Protein AF-A0A7X7U317-F1 (afdb_monomer)

Solvent-accessible surface area (backbone atoms only — not comparable to full-atom values): 5761 Å² total; per-residue (Å²): 115,58,62,41,54,57,88,99,51,74,60,78,38,58,28,35,37,44,54,63,49,26,51,45,37,39,49,19,49,53,49,18,74,75,64,72,43,66,68,26,46,55,50,20,53,57,47,46,53,47,37,63,72,53,29,45,34,87,87,84,55,64,46,30,39,29,26,41,72,87,69,51,59,37,69,64,73,60,56,103,90,36,63,76,54,49,58,50,50,26,54,54,52,45,51,54,55,56,52,58,55,76,77,109

Radius of gyration: 14.38 Å; Cα contacts (8 Å, |Δi|>4): 134; chains: 1; bounding box: 37×25×40 Å

pLDDT: mean 96.47, std 5.78, range [55.75, 98.81]

Foldseek 3Di:
DFDADDPPDPGPFRKDFPLNLLVLLLVLLVCCVVPVDCVSVVSNVVSVVLCVPQFADPPPGAGAGIQGNVRHGHDDRDDPVHDCPSNVVSVVSNVVSVVVVVVD

Secondary structure (DSSP, 8-state):
--SB--TTS--SB--EEHHHHHHHHHHHHHHHHHH--HHHHHHHHHHHHHIIIIIB-TTTSSB-SEE-TTS-EES-SSBTTB-THHHHHHHHHHHHHHHHHHT-

Sequence (104 aa):
FYYTGKFRMPADDRSKSWWVQAEVIVSALRMYRQTNDPRYLAIFESTFDFVETNLVDWQVGEWHSTVTAQGVAQGDKANAWKAGYHNGRSMIECIEILKAWKSQ

Structure (mmCIF, N/CA/C/O backbone):
data_AF-A0A7X7U317-F1
#
_entry.id   AF-A0A7X7U317-F1
#
loop_
_atom_site.group_PDB
_atom_site.id
_atom_site.type_symbol
_atom_site.label_atom_id
_atom_site.label_alt_id
_atom_site.label_comp_id
_atom_site.label_asym_id
_atom_site.label_entity_id
_atom_site.label_seq_id
_atom_site.pdbx_PDB_ins_code
_atom_site.Cartn_x
_atom_site.Cartn_y
_atom_site.Cartn_z
_atom_site.occupancy
_atom_site.B_iso_or_equiv
_atom_site.auth_seq_id
_atom_site.auth_comp_id
_atom_site.auth_asym_id
_atom_site.auth_atom_id
_atom_site.pdbx_PDB_model_num
ATOM 1 N N . PHE A 1 1 ? -3.063 -6.146 -2.636 1.00 94.56 1 PHE A N 1
ATOM 2 C CA . PHE A 1 1 ? -4.005 -5.994 -3.764 1.00 94.56 1 PHE A CA 1
ATOM 3 C C . PHE A 1 1 ? -3.222 -5.878 -5.061 1.00 94.56 1 PHE A C 1
ATOM 5 O O . PHE A 1 1 ? -2.150 -5.282 -5.041 1.00 94.56 1 PHE A O 1
ATOM 12 N N . TYR A 1 2 ? -3.699 -6.501 -6.139 1.00 96.88 2 TYR A N 1
ATOM 13 C CA . TYR A 1 2 ? -3.032 -6.479 -7.448 1.00 96.88 2 TYR A CA 1
ATOM 14 C C . TYR A 1 2 ? -3.261 -5.156 -8.183 1.00 96.88 2 TYR A C 1
ATOM 16 O O . TYR A 1 2 ? -4.198 -4.433 -7.847 1.00 96.88 2 TYR A O 1
ATOM 24 N N . TYR A 1 3 ? -2.386 -4.831 -9.135 1.00 96.81 3 TYR A N 1
ATOM 25 C CA . TYR A 1 3 ? -2.344 -3.516 -9.766 1.00 96.81 3 TYR A CA 1
ATOM 26 C C . TYR A 1 3 ? -3.532 -3.258 -10.695 1.00 96.81 3 TYR A C 1
ATOM 28 O O . TYR A 1 3 ? -4.203 -2.238 -10.553 1.00 96.81 3 TYR A O 1
ATOM 36 N N . THR A 1 4 ? -3.824 -4.178 -11.616 1.00 96.06 4 THR A N 1
ATOM 37 C CA . THR A 1 4 ? -4.928 -4.008 -12.569 1.00 96.06 4 THR A CA 1
ATOM 38 C C . THR A 1 4 ? -5.573 -5.342 -12.952 1.00 96.06 4 THR A C 1
ATOM 40 O O . THR A 1 4 ? -5.062 -6.427 -12.664 1.00 96.06 4 THR A O 1
ATOM 43 N N . GLY A 1 5 ? -6.773 -5.244 -13.518 1.00 95.62 5 GLY A N 1
ATOM 44 C CA . GLY A 1 5 ? -7.583 -6.354 -13.988 1.00 95.62 5 GLY A CA 1
ATOM 45 C C . GLY A 1 5 ? -8.906 -5.861 -14.554 1.00 95.62 5 GLY A C 1
ATOM 46 O O . GLY A 1 5 ? -9.441 -4.831 -14.137 1.00 95.62 5 GLY A O 1
ATOM 47 N N . LYS A 1 6 ? -9.473 -6.616 -15.495 1.00 95.75 6 LYS A N 1
ATOM 48 C CA . LYS A 1 6 ? -10.835 -6.353 -15.972 1.00 95.75 6 LYS A CA 1
ATOM 49 C C . LYS A 1 6 ? -11.846 -6.680 -14.875 1.00 95.75 6 LYS A C 1
ATOM 51 O O . LYS A 1 6 ? -11.676 -7.628 -14.109 1.00 95.75 6 LYS A O 1
ATOM 56 N N . PHE A 1 7 ? -12.939 -5.923 -14.835 1.00 94.38 7 PHE A N 1
ATOM 57 C CA . PHE A 1 7 ? -14.021 -6.168 -13.887 1.00 94.38 7 PHE A CA 1
ATOM 58 C C . PHE A 1 7 ? -14.539 -7.612 -13.998 1.00 94.38 7 PHE A C 1
ATOM 60 O O . PHE A 1 7 ? -14.818 -8.089 -15.097 1.00 94.38 7 PHE A O 1
ATOM 67 N N . ARG A 1 8 ? -14.669 -8.294 -12.850 1.00 94.25 8 ARG A N 1
ATOM 68 C CA . ARG A 1 8 ? -15.089 -9.707 -12.728 1.00 94.25 8 ARG A CA 1
ATOM 69 C C . ARG A 1 8 ? -14.186 -10.734 -13.432 1.00 94.25 8 ARG A C 1
ATOM 71 O O . ARG A 1 8 ? -14.614 -11.866 -13.633 1.00 94.25 8 ARG A O 1
ATOM 78 N N . MET A 1 9 ? -12.942 -10.378 -13.747 1.00 96.62 9 MET A N 1
ATOM 79 C CA . MET A 1 9 ? -11.925 -11.298 -14.266 1.00 96.62 9 MET A CA 1
ATOM 80 C C . MET A 1 9 ? -10.735 -11.384 -13.301 1.00 96.62 9 MET A C 1
ATOM 82 O O . MET A 1 9 ? -10.553 -10.487 -12.472 1.00 96.62 9 MET A O 1
ATOM 86 N N . PRO A 1 10 ? -9.900 -12.436 -13.390 1.00 96.19 10 PRO A N 1
ATOM 87 C CA . PRO A 1 10 ? -8.611 -12.439 -12.712 1.00 96.19 10 PRO A CA 1
ATOM 88 C C . PRO A 1 10 ? -7.777 -11.208 -13.092 1.00 96.19 10 PRO A C 1
ATOM 90 O O . PRO A 1 10 ? -7.863 -10.724 -14.221 1.00 96.19 10 PRO A O 1
ATOM 93 N N . ALA A 1 11 ? -6.951 -10.737 -12.155 1.00 96.25 11 ALA A N 1
ATOM 94 C CA . ALA A 1 11 ? -5.985 -9.672 -12.417 1.00 96.25 11 ALA A CA 1
ATOM 95 C C . ALA A 1 11 ? -5.058 -10.058 -13.578 1.00 96.25 11 ALA A C 1
ATOM 97 O O . ALA A 1 11 ? -4.515 -11.171 -13.587 1.00 96.25 11 ALA A O 1
ATOM 98 N N . ASP A 1 12 ? -4.895 -9.140 -14.529 1.00 96.62 12 ASP A N 1
ATOM 99 C CA . ASP A 1 12 ? -3.975 -9.265 -15.660 1.00 96.62 12 ASP A CA 1
ATOM 100 C C . ASP A 1 12 ? -2.562 -8.807 -15.280 1.00 96.62 12 ASP A C 1
ATOM 102 O O . ASP A 1 12 ? -1.593 -9.412 -15.734 1.00 96.62 12 ASP A O 1
ATOM 106 N N . ASP A 1 13 ? -2.442 -7.845 -14.361 1.00 97.31 13 ASP A N 1
ATOM 107 C CA . ASP A 1 13 ? -1.190 -7.526 -13.678 1.00 97.31 13 ASP A CA 1
ATOM 108 C C . ASP A 1 13 ? -1.291 -7.773 -12.168 1.00 97.31 13 ASP A C 1
ATOM 110 O O . ASP A 1 13 ? -1.989 -7.076 -11.425 1.00 97.31 13 ASP A O 1
ATOM 114 N N . ARG A 1 14 ? -0.537 -8.777 -11.709 1.00 97.81 14 ARG A N 1
ATOM 115 C CA . ARG A 1 14 ? -0.436 -9.182 -10.299 1.00 97.81 14 ARG A CA 1
ATOM 116 C C . ARG A 1 14 ? 0.696 -8.499 -9.538 1.00 97.81 14 ARG A C 1
ATOM 118 O O . ARG A 1 14 ? 0.939 -8.844 -8.380 1.00 97.81 14 ARG A O 1
ATOM 125 N N . SER A 1 15 ? 1.384 -7.549 -10.158 1.00 98.38 15 SER A N 1
ATOM 126 C CA . SER A 1 15 ? 2.282 -6.656 -9.448 1.00 98.38 15 SER A CA 1
ATOM 127 C C . SER A 1 15 ? 1.516 -5.870 -8.378 1.00 98.38 15 SER A C 1
ATOM 129 O O . SER A 1 15 ? 0.290 -5.718 -8.415 1.00 98.38 15 SER A O 1
ATOM 131 N N . LYS A 1 16 ? 2.237 -5.415 -7.359 1.00 98.44 16 LYS A N 1
ATOM 132 C CA . LYS A 1 16 ? 1.687 -4.663 -6.235 1.00 98.44 16 LYS A CA 1
ATOM 133 C C . LYS A 1 16 ? 2.315 -3.279 -6.226 1.00 98.44 16 LYS A C 1
ATOM 135 O O . LYS A 1 16 ? 3.442 -3.107 -5.767 1.00 98.44 16 LYS A O 1
ATOM 140 N N . SER A 1 17 ? 1.579 -2.306 -6.757 1.00 98.25 17 SER A N 1
ATOM 141 C CA . SER A 1 17 ? 2.004 -0.904 -6.800 1.00 98.25 17 SER A CA 1
ATOM 142 C C . SER A 1 17 ? 1.860 -0.228 -5.433 1.00 98.25 17 SER A C 1
ATOM 144 O O . SER A 1 17 ? 0.894 -0.497 -4.707 1.00 98.25 17 SER A O 1
ATOM 146 N N . TRP A 1 18 ? 2.808 0.656 -5.104 1.00 98.50 18 TRP A N 1
ATOM 147 C CA . TRP A 1 18 ? 2.909 1.357 -3.820 1.00 98.50 18 TRP A CA 1
ATOM 148 C C . TRP A 1 18 ? 1.618 2.096 -3.451 1.00 98.50 18 TRP A C 1
ATOM 150 O O . TRP A 1 18 ? 1.119 1.943 -2.336 1.00 98.50 18 TRP A O 1
ATOM 160 N N . TRP A 1 19 ? 1.043 2.853 -4.393 1.00 98.56 19 TRP A N 1
ATOM 161 C CA . TRP A 1 19 ? -0.118 3.697 -4.122 1.00 98.56 19 TRP A CA 1
ATOM 162 C C . TRP A 1 19 ? -1.364 2.847 -3.882 1.00 98.56 19 TRP A C 1
ATOM 1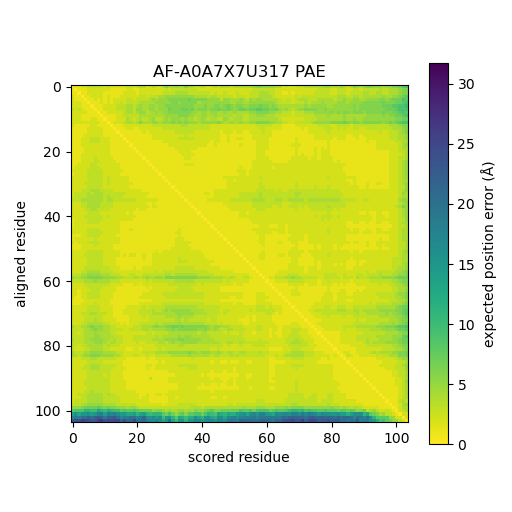64 O O . TRP A 1 19 ? -2.118 3.130 -2.960 1.00 98.56 19 TRP A O 1
ATOM 174 N N . VAL A 1 20 ? -1.534 1.742 -4.618 1.00 98.50 20 VAL A N 1
ATOM 175 C CA . VAL A 1 20 ? -2.642 0.802 -4.393 1.00 98.50 20 VAL A CA 1
ATOM 176 C C . VAL A 1 20 ? -2.585 0.241 -2.973 1.00 98.50 20 VAL A C 1
ATOM 178 O O . VAL A 1 20 ? -3.611 0.182 -2.303 1.00 98.50 20 VAL A O 1
ATOM 181 N N . GLN A 1 21 ? -1.400 -0.144 -2.481 1.00 98.75 21 GLN A N 1
ATOM 182 C CA . GLN A 1 21 ? -1.295 -0.671 -1.116 1.00 98.75 21 GLN A CA 1
ATOM 183 C C . GLN A 1 21 ? -1.530 0.428 -0.067 1.00 98.75 21 GLN A C 1
ATOM 185 O O . GLN A 1 21 ? -2.188 0.165 0.938 1.00 98.75 21 GLN A O 1
ATOM 190 N N . ALA A 1 22 ? -1.060 1.655 -0.323 1.00 98.81 22 ALA A N 1
ATOM 191 C CA . ALA A 1 22 ? -1.301 2.816 0.536 1.00 98.81 22 ALA A CA 1
ATOM 192 C C . ALA A 1 22 ? -2.803 3.143 0.675 1.00 98.81 22 ALA A C 1
ATOM 194 O O . ALA A 1 22 ? -3.288 3.389 1.778 1.00 98.81 22 ALA A O 1
ATOM 195 N N . GLU A 1 23 ? -3.571 3.084 -0.416 1.00 98.75 23 GLU A N 1
ATOM 196 C CA . GLU A 1 23 ? -5.024 3.298 -0.364 1.00 98.75 23 GLU A CA 1
ATOM 197 C C . GLU A 1 23 ? -5.764 2.161 0.349 1.00 98.75 23 GLU A C 1
ATOM 199 O O . GLU A 1 23 ? -6.764 2.394 1.036 1.00 98.75 23 GLU A O 1
ATOM 204 N N . VAL A 1 24 ? -5.276 0.925 0.216 1.00 98.69 24 VAL A N 1
ATOM 205 C CA . VAL A 1 24 ? -5.874 -0.242 0.871 1.00 98.69 24 VAL A CA 1
ATOM 206 C C . VAL A 1 24 ? -5.790 -0.128 2.384 1.00 98.69 24 VAL A C 1
ATOM 208 O O . VAL A 1 24 ? -6.809 -0.319 3.041 1.00 98.69 24 VAL A O 1
ATOM 211 N N . ILE A 1 25 ? -4.618 0.178 2.949 1.00 98.69 25 ILE A N 1
ATOM 212 C CA . ILE A 1 25 ? -4.458 0.236 4.411 1.00 98.69 25 ILE A CA 1
ATOM 213 C C . ILE A 1 25 ? -5.356 1.315 5.035 1.00 98.69 25 ILE A C 1
ATOM 215 O O . ILE A 1 25 ? -5.995 1.072 6.059 1.00 98.69 25 ILE A O 1
ATOM 219 N N . VAL A 1 26 ? -5.506 2.466 4.371 1.00 98.69 26 VAL A N 1
ATOM 220 C CA . VAL A 1 26 ? -6.426 3.532 4.797 1.00 98.69 26 VAL A CA 1
ATOM 221 C C . VAL A 1 26 ? -7.875 3.064 4.704 1.00 98.69 26 VAL A C 1
ATOM 223 O O . VAL A 1 26 ? -8.640 3.191 5.662 1.00 98.69 26 VAL A O 1
ATOM 226 N N . SER A 1 27 ? -8.264 2.509 3.554 1.00 98.62 27 SER A N 1
ATOM 227 C CA . SER A 1 27 ? -9.638 2.063 3.308 1.00 98.62 27 SER A CA 1
ATOM 228 C C . SER A 1 27 ? -10.046 0.956 4.275 1.00 98.62 27 SER A C 1
ATOM 230 O O . SER A 1 27 ? -11.141 0.998 4.826 1.00 98.62 27 SER A O 1
ATOM 232 N N . ALA A 1 28 ? -9.156 0.002 4.538 1.00 98.69 28 ALA A N 1
ATOM 233 C CA . ALA A 1 28 ? -9.377 -1.099 5.460 1.00 98.69 28 ALA A CA 1
ATOM 234 C C . ALA A 1 28 ? -9.612 -0.601 6.897 1.00 98.69 28 ALA A C 1
ATOM 236 O O . ALA A 1 28 ? -10.625 -0.951 7.502 1.00 98.69 28 ALA A O 1
ATOM 237 N N . LEU A 1 29 ? -8.771 0.302 7.420 1.00 98.06 29 LEU A N 1
ATOM 238 C CA . LEU A 1 29 ? -9.003 0.889 8.748 1.00 98.06 29 LEU A CA 1
ATOM 239 C C . LEU A 1 29 ? -10.304 1.692 8.824 1.00 98.06 29 LEU A C 1
ATOM 241 O O . LEU A 1 29 ? -11.044 1.581 9.803 1.00 98.06 29 LEU A O 1
ATOM 245 N N . ARG A 1 30 ? -10.612 2.492 7.794 1.00 98.00 30 ARG A N 1
ATOM 246 C CA . ARG A 1 30 ? -11.871 3.251 7.728 1.00 98.00 30 ARG A CA 1
ATOM 247 C C . ARG A 1 30 ? -13.084 2.320 7.714 1.00 98.00 30 ARG A C 1
ATOM 249 O O . ARG A 1 30 ? -14.047 2.573 8.434 1.00 98.00 30 ARG A O 1
ATOM 256 N N . MET A 1 31 ? -13.029 1.239 6.937 1.00 98.38 31 MET A N 1
ATOM 257 C CA . MET A 1 31 ? -14.099 0.245 6.866 1.00 98.38 31 MET A CA 1
ATOM 258 C C . MET A 1 31 ? -14.276 -0.487 8.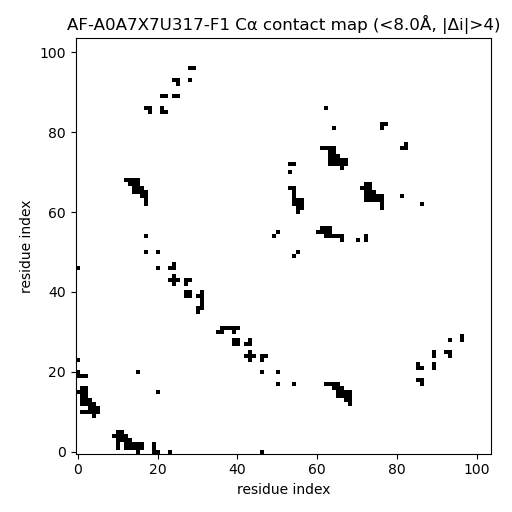191 1.00 98.38 31 MET A C 1
ATOM 260 O O . MET A 1 31 ? -15.410 -0.617 8.648 1.00 98.38 31 MET A O 1
ATOM 264 N N . TYR A 1 32 ? -13.188 -0.894 8.852 1.00 97.88 32 TYR A N 1
ATOM 265 C CA . TYR A 1 32 ? -13.273 -1.475 10.190 1.00 97.88 32 TYR A CA 1
ATOM 266 C C . TYR A 1 32 ? -13.938 -0.503 11.169 1.00 97.88 32 TYR A C 1
ATOM 268 O O . TYR A 1 32 ? -14.917 -0.864 11.810 1.00 97.88 32 TYR A O 1
ATOM 276 N N . ARG A 1 33 ? -13.501 0.763 11.206 1.00 95.31 33 ARG A N 1
ATOM 277 C CA . ARG A 1 33 ? -14.097 1.791 12.075 1.00 95.31 33 ARG A CA 1
ATOM 278 C C . ARG A 1 33 ? -15.601 1.979 11.839 1.00 95.31 33 ARG A C 1
ATOM 280 O O . ARG A 1 33 ? -16.323 2.237 12.794 1.00 95.31 33 ARG A O 1
ATOM 287 N N . GLN A 1 34 ? -16.064 1.900 10.591 1.00 96.81 34 GLN A N 1
ATOM 288 C CA . GLN A 1 34 ? -17.475 2.128 10.259 1.00 96.81 34 GLN A CA 1
ATOM 289 C C . GLN A 1 34 ? -18.368 0.904 10.446 1.00 96.81 34 GLN A C 1
ATOM 291 O O . GLN A 1 34 ? -19.565 1.046 10.674 1.00 96.81 34 GLN A O 1
ATOM 296 N N . THR A 1 35 ? -17.813 -0.296 10.302 1.00 97.50 35 THR A N 1
ATOM 297 C CA . THR A 1 35 ? -18.606 -1.535 10.260 1.00 97.50 35 THR A CA 1
ATOM 298 C C . THR A 1 35 ? -18.395 -2.433 11.471 1.00 97.50 35 THR A C 1
ATOM 300 O O . THR A 1 35 ? -19.211 -3.315 11.715 1.00 97.50 35 THR A O 1
ATOM 303 N N . ASN A 1 36 ? -17.300 -2.232 12.207 1.00 96.25 36 ASN A N 1
ATOM 304 C CA . ASN A 1 36 ? -16.788 -3.130 13.238 1.00 96.25 36 ASN A CA 1
ATOM 305 C C . ASN A 1 36 ? -16.583 -4.582 12.752 1.00 96.25 36 ASN A C 1
ATOM 307 O O . ASN A 1 36 ? -16.573 -5.518 13.548 1.00 96.25 36 ASN A O 1
ATOM 311 N N . ASP A 1 37 ? -16.447 -4.786 11.437 1.00 98.31 37 ASP A N 1
ATOM 312 C CA . ASP A 1 37 ? -16.249 -6.105 10.845 1.00 98.31 37 ASP A CA 1
ATOM 313 C C . ASP A 1 37 ? -14.752 -6.463 10.845 1.00 98.31 37 ASP A C 1
ATOM 315 O O . ASP A 1 37 ? -13.972 -5.835 10.113 1.00 98.31 37 ASP A O 1
ATOM 319 N N . PRO A 1 38 ? -14.328 -7.485 11.615 1.00 97.88 38 PRO A N 1
ATOM 320 C CA . PRO A 1 38 ? -12.917 -7.813 11.822 1.00 97.88 38 PRO A CA 1
ATOM 321 C C . PRO A 1 38 ? -12.175 -8.192 10.536 1.00 97.88 38 PRO A C 1
ATOM 323 O O . PRO A 1 38 ? -10.947 -8.112 10.493 1.00 97.88 38 PRO A O 1
ATOM 326 N N . ARG A 1 39 ? -12.886 -8.542 9.454 1.00 98.50 39 ARG A N 1
ATOM 327 C CA . ARG A 1 39 ? -12.263 -8.819 8.151 1.00 98.50 39 ARG A CA 1
ATOM 328 C C . ARG A 1 39 ? -11.460 -7.627 7.639 1.00 98.50 39 ARG A C 1
ATOM 330 O O . ARG A 1 39 ? -10.407 -7.819 7.038 1.00 98.50 39 ARG A O 1
ATOM 337 N N . TYR A 1 40 ? -11.927 -6.403 7.878 1.00 98.62 40 TYR A N 1
ATOM 338 C CA . TYR A 1 40 ? -11.215 -5.209 7.427 1.00 98.62 40 TYR A CA 1
ATOM 339 C C . TYR A 1 40 ? -9.952 -4.938 8.243 1.00 98.62 40 TYR A C 1
ATOM 341 O O . TYR A 1 40 ? -8.958 -4.498 7.672 1.00 98.62 40 TYR A O 1
ATOM 349 N N . LEU A 1 41 ? -9.947 -5.259 9.539 1.00 98.06 41 LEU A N 1
ATOM 350 C CA . LEU A 1 41 ? -8.730 -5.164 10.343 1.00 98.06 41 LEU A CA 1
ATOM 351 C C . LEU A 1 41 ? -7.682 -6.179 9.868 1.00 98.06 41 LEU A C 1
ATOM 353 O O . LEU A 1 41 ? -6.544 -5.798 9.623 1.00 98.06 41 LEU A O 1
ATOM 357 N N . ALA A 1 42 ? -8.087 -7.421 9.592 1.00 98.62 42 ALA A N 1
ATOM 358 C CA . ALA A 1 42 ? -7.187 -8.432 9.031 1.00 98.62 42 ALA A CA 1
ATOM 359 C C . ALA A 1 42 ? -6.614 -8.027 7.652 1.00 98.62 42 ALA A C 1
ATOM 361 O O . ALA A 1 42 ? -5.451 -8.296 7.339 1.00 98.62 42 ALA A O 1
ATOM 362 N N . ILE A 1 43 ? -7.408 -7.345 6.812 1.00 98.75 43 ILE A N 1
ATOM 363 C CA . ILE A 1 43 ? -6.930 -6.777 5.539 1.00 98.75 43 ILE A CA 1
ATOM 364 C C . ILE A 1 43 ? -5.897 -5.672 5.786 1.00 98.75 43 ILE A C 1
ATOM 366 O O . ILE A 1 43 ? -4.884 -5.630 5.083 1.00 98.75 43 ILE A O 1
ATOM 370 N N . PHE A 1 44 ? -6.141 -4.785 6.757 1.00 98.62 44 PHE A N 1
ATOM 371 C CA . PHE A 1 44 ? -5.179 -3.753 7.142 1.00 98.62 44 PHE A CA 1
ATOM 372 C C . PHE A 1 44 ? -3.860 -4.380 7.596 1.00 98.62 44 PHE A C 1
ATOM 374 O O . PHE A 1 44 ? -2.829 -4.060 7.015 1.00 98.62 44 PHE A O 1
ATOM 381 N N . GLU A 1 45 ? -3.900 -5.300 8.561 1.00 98.56 45 GLU A N 1
ATOM 382 C CA . GLU A 1 45 ? -2.713 -5.932 9.148 1.00 98.56 45 GLU A CA 1
ATOM 383 C C . GLU A 1 45 ? -1.877 -6.650 8.086 1.00 98.56 45 GLU A C 1
ATOM 385 O O . GLU A 1 45 ? -0.693 -6.369 7.931 1.00 98.56 45 GLU A O 1
ATOM 390 N N . SER A 1 46 ? -2.507 -7.506 7.277 1.00 98.62 46 SER A N 1
ATOM 391 C CA . SER A 1 46 ? -1.808 -8.247 6.216 1.00 98.62 46 SER A CA 1
ATOM 392 C C . SER A 1 46 ? -1.261 -7.350 5.099 1.00 98.62 46 SER A C 1
ATOM 394 O O . SER A 1 46 ? -0.227 -7.655 4.502 1.00 98.62 46 SER A O 1
ATOM 396 N N . THR A 1 47 ? -1.932 -6.237 4.785 1.00 98.75 47 THR A N 1
ATOM 397 C CA . THR A 1 47 ? -1.431 -5.298 3.771 1.00 98.75 47 THR A CA 1
ATOM 398 C C . THR A 1 47 ? -0.316 -4.422 4.331 1.00 98.75 47 THR A C 1
ATOM 400 O O . THR A 1 47 ? 0.649 -4.160 3.616 1.00 98.75 47 THR A O 1
ATOM 403 N N . PHE A 1 48 ? -0.424 -3.986 5.587 1.00 98.62 48 PHE A N 1
ATOM 404 C CA . PHE A 1 48 ? 0.612 -3.213 6.261 1.00 98.62 48 PHE A CA 1
ATOM 405 C C . PHE A 1 48 ? 1.894 -4.036 6.428 1.00 98.62 48 PHE A C 1
ATOM 407 O O . PHE A 1 48 ? 2.953 -3.553 6.047 1.00 98.62 48 PHE A O 1
ATOM 414 N N . ASP A 1 49 ? 1.791 -5.296 6.855 1.00 98.75 49 ASP A N 1
ATOM 415 C CA . ASP A 1 49 ? 2.925 -6.230 6.924 1.00 98.75 49 ASP A CA 1
ATOM 416 C C . ASP A 1 49 ? 3.611 -6.400 5.557 1.00 98.75 49 ASP A C 1
ATOM 418 O O . ASP A 1 49 ? 4.833 -6.296 5.426 1.00 98.75 49 ASP A O 1
ATOM 422 N N . PHE A 1 50 ? 2.816 -6.556 4.490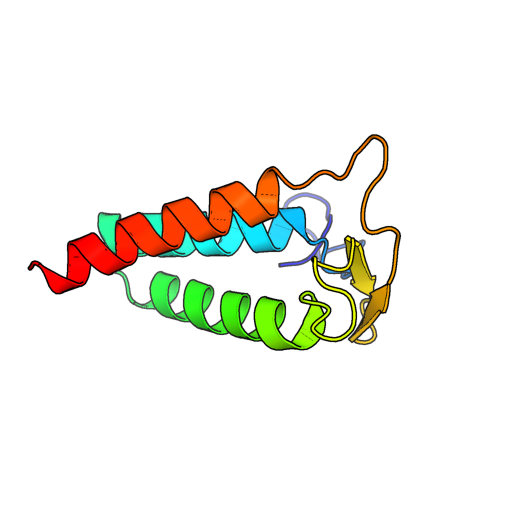 1.00 98.69 50 PHE A N 1
ATOM 423 C CA . PHE A 1 50 ? 3.351 -6.605 3.132 1.00 98.69 50 PHE A CA 1
ATOM 424 C C . PHE A 1 50 ? 4.094 -5.316 2.755 1.00 98.69 50 PHE A C 1
ATOM 426 O O . PHE A 1 50 ? 5.174 -5.387 2.162 1.00 98.69 50 PHE A O 1
ATOM 433 N N . VAL A 1 51 ? 3.510 -4.153 3.060 1.00 98.69 51 VAL A N 1
ATOM 434 C CA . VAL A 1 51 ? 4.114 -2.842 2.804 1.00 98.69 51 VAL A CA 1
ATOM 435 C C . VAL A 1 51 ? 5.444 -2.723 3.542 1.00 98.69 51 VAL A C 1
ATOM 437 O O . VAL A 1 51 ? 6.457 -2.453 2.902 1.00 98.69 51 VAL A O 1
ATOM 440 N N . GLU A 1 52 ? 5.443 -2.955 4.852 1.00 98.44 52 GLU A N 1
ATOM 441 C CA . GLU A 1 52 ? 6.603 -2.813 5.733 1.00 98.44 52 GLU A CA 1
ATOM 442 C C . GLU A 1 52 ? 7.757 -3.728 5.315 1.00 98.44 52 GLU A C 1
ATOM 444 O O . GLU A 1 52 ? 8.911 -3.299 5.296 1.00 98.44 52 GLU A O 1
ATOM 449 N N . THR A 1 53 ? 7.429 -4.956 4.912 1.00 98.31 53 THR A N 1
ATOM 450 C CA . THR A 1 53 ? 8.416 -5.980 4.559 1.00 98.31 53 THR A CA 1
ATOM 451 C C . THR A 1 53 ? 8.937 -5.854 3.125 1.00 98.31 53 THR 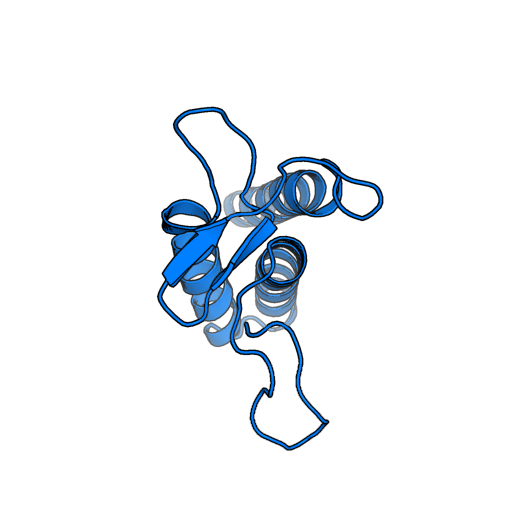A C 1
ATOM 453 O O . THR A 1 53 ? 10.093 -6.182 2.871 1.00 98.31 53 THR A O 1
ATOM 456 N N . ASN A 1 54 ? 8.107 -5.425 2.165 1.00 98.25 54 ASN A N 1
ATOM 457 C CA . ASN A 1 54 ? 8.439 -5.544 0.733 1.00 98.25 54 ASN A CA 1
ATOM 458 C C . ASN A 1 54 ? 8.464 -4.215 -0.026 1.00 98.25 54 ASN A C 1
ATOM 460 O O . ASN A 1 54 ? 9.117 -4.125 -1.063 1.00 98.25 54 ASN A O 1
ATOM 464 N N . LEU A 1 55 ? 7.705 -3.207 0.412 1.00 98.12 55 LEU A N 1
ATOM 465 C CA . LEU A 1 55 ? 7.654 -1.913 -0.273 1.00 98.12 55 LEU A CA 1
ATOM 466 C C . LEU A 1 55 ? 8.572 -0.891 0.377 1.00 98.12 55 LEU A C 1
ATOM 468 O O . LEU A 1 55 ? 9.192 -0.122 -0.356 1.00 98.12 55 LEU A O 1
ATOM 472 N N . VAL A 1 56 ? 8.654 -0.859 1.708 1.00 98.38 56 VAL A N 1
ATOM 473 C CA . VAL A 1 56 ? 9.547 0.071 2.399 1.00 98.38 56 VAL A CA 1
ATOM 474 C C . VAL A 1 56 ? 10.992 -0.323 2.136 1.00 98.38 56 VAL A C 1
ATOM 476 O O . VAL A 1 56 ? 11.407 -1.454 2.371 1.00 98.38 56 VAL A O 1
ATOM 479 N N . ASP A 1 57 ? 11.769 0.643 1.672 1.00 98.06 57 ASP A N 1
ATOM 480 C CA . ASP A 1 57 ? 13.204 0.494 1.529 1.00 98.06 57 ASP A CA 1
ATOM 481 C C . ASP A 1 57 ? 13.884 1.083 2.751 1.00 98.06 57 ASP A C 1
ATOM 483 O O . ASP A 1 57 ? 14.098 2.289 2.870 1.00 98.06 57 ASP A O 1
ATOM 487 N N . TRP A 1 58 ? 14.198 0.206 3.691 1.00 97.00 58 TRP A N 1
ATOM 488 C CA . TRP A 1 58 ? 14.838 0.591 4.939 1.00 97.00 58 TRP A CA 1
ATOM 489 C C . TRP A 1 58 ? 16.318 0.952 4.775 1.00 97.00 58 TRP A C 1
ATOM 491 O O . TRP A 1 58 ? 16.909 1.487 5.710 1.00 97.00 58 TRP A O 1
ATOM 501 N N . GLN A 1 59 ? 16.924 0.692 3.611 1.00 96.94 59 GLN A N 1
ATOM 502 C CA . GLN A 1 59 ? 18.330 1.008 3.373 1.00 96.94 59 GLN A CA 1
ATOM 503 C C . GLN A 1 59 ? 18.523 2.476 2.992 1.00 96.94 59 GLN A C 1
ATOM 505 O O . GLN A 1 59 ? 19.447 3.119 3.488 1.00 96.94 59 GLN A O 1
ATOM 510 N N . VAL A 1 60 ? 17.673 3.005 2.108 1.00 95.69 60 VAL A N 1
ATOM 511 C CA . VAL A 1 60 ? 17.805 4.388 1.604 1.00 95.69 60 VAL A CA 1
ATOM 512 C C . VAL A 1 60 ? 16.587 5.270 1.878 1.00 95.69 60 VAL A C 1
ATOM 514 O O . VAL A 1 60 ? 16.631 6.474 1.631 1.00 95.69 60 VAL A O 1
ATOM 517 N N . GLY A 1 61 ? 15.519 4.697 2.427 1.00 95.94 61 GLY A N 1
ATOM 518 C CA . GLY A 1 61 ? 14.263 5.376 2.698 1.00 95.94 61 GLY A CA 1
ATOM 519 C C . GLY A 1 61 ? 13.279 5.325 1.530 1.00 95.94 61 GLY A C 1
ATOM 520 O O . GLY A 1 61 ? 13.602 4.969 0.392 1.00 95.94 61 GLY A O 1
ATOM 521 N N . GLU A 1 62 ? 12.050 5.753 1.831 1.00 97.88 62 GLU A N 1
ATOM 522 C CA . GLU A 1 62 ? 10.926 5.793 0.889 1.00 97.88 62 GLU A CA 1
ATOM 523 C C . GLU A 1 62 ? 10.450 4.376 0.467 1.00 97.88 62 GLU A C 1
ATOM 525 O O . GLU A 1 62 ? 10.937 3.362 0.967 1.00 97.88 62 GLU A O 1
ATOM 530 N N . TRP A 1 63 ? 9.410 4.269 -0.363 1.00 98.31 63 TRP A N 1
ATOM 531 C CA . TRP A 1 63 ? 8.839 3.002 -0.819 1.00 98.31 63 TRP A CA 1
ATOM 532 C C . TRP A 1 63 ? 9.227 2.727 -2.275 1.00 98.31 63 TRP A C 1
ATOM 534 O O . TRP A 1 63 ? 9.121 3.594 -3.140 1.00 98.31 63 TRP A O 1
ATOM 544 N N . HIS A 1 64 ? 9.607 1.494 -2.601 1.00 98.25 64 HIS A N 1
ATOM 545 C CA . HIS A 1 64 ? 9.691 1.066 -3.999 1.00 98.25 64 HIS A CA 1
ATOM 546 C C . HIS A 1 64 ? 8.374 1.342 -4.738 1.00 98.25 64 HIS A C 1
ATOM 548 O O . HIS A 1 64 ? 7.296 1.258 -4.152 1.00 98.25 64 HIS A O 1
ATOM 554 N N . SER A 1 65 ? 8.450 1.665 -6.032 1.00 97.88 65 SER A N 1
ATOM 555 C CA . SER A 1 65 ? 7.248 1.883 -6.847 1.00 97.88 65 SER A CA 1
ATOM 556 C C . SER A 1 65 ? 6.385 0.622 -6.904 1.00 97.88 65 SER A C 1
ATOM 558 O O . SER A 1 65 ? 5.169 0.679 -6.745 1.00 97.88 65 SER A O 1
ATOM 560 N N . THR A 1 66 ? 6.993 -0.541 -7.104 1.00 98.38 66 THR A N 1
ATOM 561 C CA . THR A 1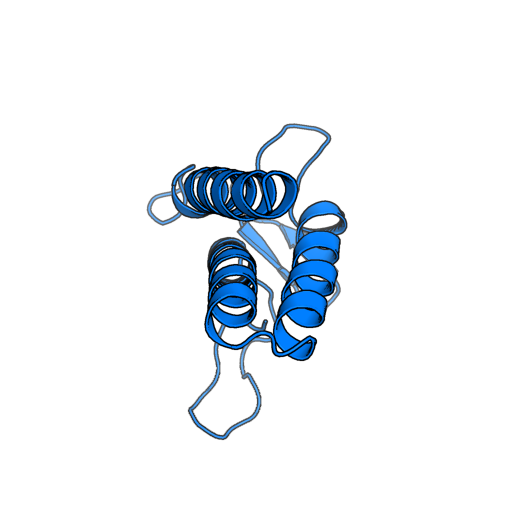 66 ? 6.231 -1.772 -7.304 1.00 98.38 66 THR A CA 1
ATOM 562 C C . THR A 1 66 ? 6.991 -2.967 -6.763 1.00 98.38 66 THR A C 1
ATOM 564 O O . THR A 1 66 ? 8.212 -3.038 -6.874 1.00 98.38 66 THR A O 1
ATOM 567 N N . VAL A 1 67 ? 6.250 -3.946 -6.250 1.00 98.62 67 VAL A N 1
ATOM 568 C CA . VAL A 1 67 ? 6.731 -5.318 -6.068 1.00 98.62 67 VAL A CA 1
ATOM 569 C C . VAL A 1 67 ? 6.159 -6.178 -7.190 1.00 98.62 67 VAL A C 1
ATOM 571 O O . VAL A 1 67 ? 4.946 -6.181 -7.416 1.00 98.62 67 VAL A O 1
ATOM 574 N N . THR A 1 68 ? 7.013 -6.878 -7.934 1.00 98.38 68 THR A N 1
ATOM 575 C CA . THR A 1 68 ? 6.584 -7.744 -9.043 1.00 98.38 68 THR A CA 1
ATOM 576 C C . THR A 1 68 ? 5.744 -8.920 -8.543 1.00 98.38 68 THR A C 1
ATOM 578 O O . THR A 1 68 ? 5.715 -9.233 -7.353 1.00 98.38 68 THR A O 1
ATOM 581 N N . ALA A 1 69 ? 5.086 -9.633 -9.459 1.00 97.12 69 ALA A N 1
ATOM 582 C CA . ALA A 1 69 ? 4.364 -10.860 -9.115 1.00 97.12 69 ALA A CA 1
ATOM 583 C C . ALA A 1 69 ? 5.279 -11.948 -8.505 1.00 97.12 69 ALA A C 1
ATOM 585 O O . ALA A 1 69 ? 4.792 -12.838 -7.815 1.00 97.12 69 ALA A O 1
ATOM 586 N N . GLN A 1 70 ? 6.591 -11.861 -8.746 1.00 97.31 70 GLN A N 1
ATOM 587 C CA . GLN A 1 70 ? 7.625 -12.743 -8.200 1.00 97.31 70 GLN A CA 1
ATOM 588 C C . GLN A 1 70 ? 8.172 -12.262 -6.845 1.00 97.31 70 GLN A C 1
ATOM 590 O O . GLN A 1 70 ? 9.053 -12.911 -6.292 1.00 97.31 70 GLN A O 1
ATOM 595 N N . GLY A 1 71 ? 7.678 -11.143 -6.306 1.00 96.62 71 GLY A N 1
ATOM 596 C CA . GLY A 1 71 ? 8.111 -10.618 -5.009 1.00 96.62 71 GLY A CA 1
ATOM 597 C C . GLY A 1 71 ? 9.345 -9.715 -5.060 1.00 96.62 71 GLY A C 1
ATOM 598 O O . GLY A 1 71 ? 9.919 -9.425 -4.019 1.00 96.62 71 GLY A O 1
ATOM 599 N N . VAL A 1 72 ? 9.762 -9.247 -6.241 1.00 98.25 72 VAL A N 1
ATOM 600 C CA . VAL A 1 72 ? 10.936 -8.368 -6.375 1.00 98.25 72 VAL A CA 1
ATOM 601 C C . VAL A 1 72 ? 10.505 -6.907 -6.287 1.00 98.25 72 VAL A C 1
ATOM 603 O O . VAL A 1 72 ? 9.711 -6.450 -7.111 1.00 98.25 72 VAL A O 1
ATOM 606 N N . ALA A 1 73 ? 11.026 -6.169 -5.308 1.00 98.19 73 ALA A N 1
ATOM 607 C CA . ALA A 1 73 ? 10.793 -4.734 -5.175 1.00 98.19 73 ALA A CA 1
ATOM 608 C C . ALA A 1 73 ? 11.662 -3.938 -6.165 1.00 98.19 73 ALA A C 1
ATOM 610 O O . ALA A 1 73 ? 12.853 -4.210 -6.311 1.00 98.19 73 ALA A O 1
ATOM 611 N N . GLN A 1 74 ? 11.072 -2.975 -6.877 1.00 97.62 74 GLN A N 1
ATOM 612 C CA . GLN A 1 74 ? 11.761 -2.209 -7.920 1.00 97.62 74 GLN A CA 1
ATOM 613 C C . GLN A 1 74 ? 11.103 -0.850 -8.227 1.00 97.62 74 GLN A C 1
ATOM 615 O O . GLN A 1 74 ? 10.019 -0.517 -7.737 1.00 97.62 74 GLN A O 1
ATOM 620 N N . GLY A 1 75 ? 11.760 -0.092 -9.109 1.00 95.81 75 GLY A N 1
ATOM 621 C CA . GLY A 1 75 ? 11.286 1.168 -9.678 1.00 95.81 75 GLY A CA 1
ATOM 622 C C . GLY A 1 75 ? 11.736 2.408 -8.908 1.00 95.81 75 GLY A C 1
ATOM 623 O O . GLY A 1 75 ? 12.157 2.327 -7.752 1.00 95.81 75 GLY A O 1
ATOM 624 N N . ASP A 1 76 ? 11.633 3.556 -9.574 1.00 95.81 76 ASP A N 1
ATOM 625 C CA . ASP A 1 76 ? 12.117 4.835 -9.056 1.00 95.81 76 ASP A CA 1
ATOM 626 C C . ASP A 1 76 ? 11.374 5.250 -7.781 1.00 95.81 76 ASP A C 1
ATOM 628 O O . ASP A 1 76 ? 10.193 4.943 -7.599 1.00 95.81 76 ASP A O 1
ATOM 632 N N . LYS A 1 77 ? 12.052 5.984 -6.895 1.00 96.25 77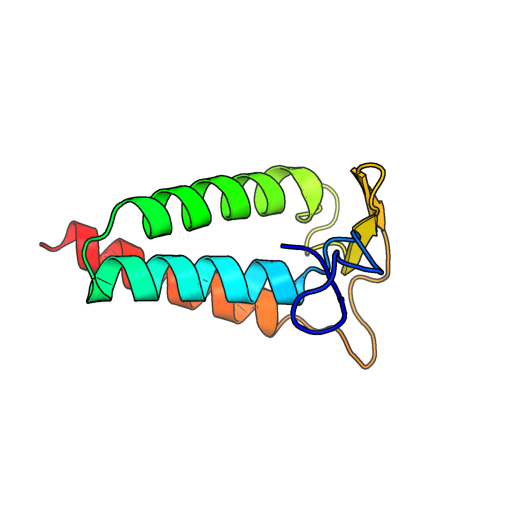 LYS A N 1
ATOM 633 C CA . LYS A 1 77 ? 11.447 6.532 -5.667 1.00 96.25 77 LYS A CA 1
ATOM 634 C C . LYS A 1 77 ? 10.595 7.770 -5.936 1.00 96.25 77 LYS A C 1
ATOM 636 O O . LYS A 1 77 ? 9.643 8.038 -5.204 1.00 96.25 77 LYS A O 1
ATOM 641 N N . ALA A 1 78 ? 10.897 8.489 -7.013 1.00 96.06 78 ALA A N 1
ATOM 642 C CA . ALA A 1 78 ? 10.124 9.626 -7.480 1.00 96.06 78 ALA A CA 1
ATOM 643 C C . ALA A 1 78 ? 10.160 9.710 -9.007 1.00 96.06 78 ALA A C 1
ATOM 645 O O . ALA A 1 78 ? 11.187 9.452 -9.629 1.00 96.06 78 ALA A O 1
ATOM 646 N N . ASN A 1 79 ? 9.030 10.082 -9.599 1.00 95.38 79 ASN A N 1
ATOM 647 C CA . ASN A 1 79 ? 8.881 10.381 -11.020 1.00 95.38 79 ASN A CA 1
ATOM 648 C C . ASN A 1 79 ? 7.598 11.210 -11.219 1.00 95.38 79 ASN A C 1
ATOM 650 O O . ASN A 1 79 ? 6.931 11.568 -10.250 1.00 95.38 79 ASN A O 1
ATOM 654 N N . ALA A 1 80 ? 7.218 11.500 -12.465 1.00 97.62 80 ALA A N 1
ATOM 655 C CA . ALA A 1 80 ? 6.013 12.283 -12.772 1.00 97.62 80 ALA A CA 1
ATOM 656 C C . ALA A 1 80 ? 4.708 11.726 -12.156 1.00 97.62 80 ALA A C 1
ATOM 658 O O . ALA A 1 80 ? 3.753 12.474 -11.974 1.00 97.62 80 ALA A O 1
ATOM 659 N N . TRP A 1 81 ? 4.674 10.437 -11.811 1.00 96.12 81 TRP A N 1
ATOM 660 C CA . TRP A 1 81 ? 3.524 9.742 -11.229 1.00 96.12 81 TRP A CA 1
ATOM 661 C C . TRP A 1 81 ? 3.741 9.315 -9.776 1.00 96.12 81 TRP A C 1
ATOM 663 O O . TRP A 1 81 ? 2.821 8.793 -9.148 1.00 96.12 81 TRP A O 1
ATOM 673 N N . LYS A 1 82 ? 4.940 9.531 -9.224 1.00 97.50 82 LYS A N 1
ATOM 674 C CA . LYS A 1 82 ? 5.296 9.131 -7.866 1.00 97.50 82 LYS A CA 1
ATOM 675 C C . LYS A 1 82 ? 5.969 10.263 -7.111 1.00 97.50 82 LYS A C 1
ATOM 677 O O . LYS A 1 82 ? 7.066 10.698 -7.445 1.00 97.50 82 LYS A O 1
ATOM 682 N N . ALA A 1 83 ? 5.321 10.659 -6.027 1.00 95.88 83 ALA A N 1
ATOM 683 C CA . ALA A 1 83 ? 5.833 11.569 -5.016 1.00 95.88 83 ALA A CA 1
ATOM 684 C C . ALA A 1 83 ? 5.423 11.059 -3.623 1.00 95.88 83 ALA A C 1
ATOM 686 O O . ALA A 1 83 ? 4.687 10.076 -3.511 1.00 95.88 83 ALA A O 1
ATOM 687 N N . GLY A 1 84 ? 5.836 11.759 -2.564 1.00 95.50 84 GLY A N 1
ATOM 688 C CA . GLY A 1 84 ? 5.540 11.403 -1.167 1.00 95.50 84 GLY A CA 1
ATOM 689 C C . GLY A 1 84 ? 4.083 11.602 -0.719 1.00 95.50 84 GLY A C 1
ATOM 690 O O . GLY A 1 84 ? 3.818 11.668 0.477 1.00 95.50 84 GLY A O 1
ATOM 691 N N . TYR A 1 85 ? 3.136 11.749 -1.651 1.00 98.06 85 TYR A N 1
ATOM 692 C CA . TYR A 1 85 ? 1.732 12.001 -1.324 1.00 98.06 85 TYR A CA 1
ATOM 693 C C . TYR A 1 85 ? 1.020 10.745 -0.810 1.00 98.06 85 TYR A C 1
ATOM 695 O O . TYR A 1 85 ? 0.533 10.745 0.316 1.00 98.06 85 TYR A O 1
ATOM 703 N N . HIS A 1 86 ? 0.952 9.671 -1.607 1.00 98.62 86 HIS A N 1
ATOM 704 C CA . HIS A 1 86 ? 0.119 8.507 -1.272 1.00 98.62 86 HIS A CA 1
ATOM 705 C C . HIS A 1 86 ? 0.574 7.813 0.013 1.00 98.62 86 HIS A C 1
ATOM 707 O O . HIS A 1 86 ? -0.223 7.629 0.930 1.00 98.62 86 HIS A O 1
ATOM 713 N N . ASN A 1 87 ? 1.859 7.469 0.108 1.00 98.06 87 ASN A N 1
ATOM 714 C CA . A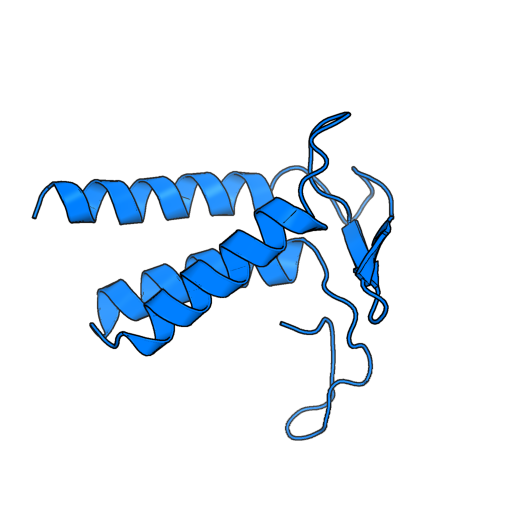SN A 1 87 ? 2.419 6.842 1.302 1.00 98.06 87 ASN A CA 1
ATOM 715 C C . ASN A 1 87 ? 2.410 7.804 2.499 1.00 98.06 87 ASN A C 1
ATOM 717 O O . ASN A 1 87 ? 1.930 7.419 3.563 1.00 98.06 87 ASN A O 1
ATOM 721 N N . GLY A 1 88 ? 2.834 9.060 2.321 1.00 98.31 88 GLY A N 1
ATOM 722 C CA . GLY A 1 88 ? 2.822 10.066 3.389 1.00 98.31 88 GLY A CA 1
ATOM 723 C C . GLY A 1 88 ? 1.430 10.276 3.995 1.00 98.31 88 GLY A C 1
ATOM 724 O O . GLY A 1 88 ? 1.250 10.116 5.203 1.00 98.31 88 GLY A O 1
ATOM 725 N N . ARG A 1 89 ? 0.422 10.547 3.154 1.00 98.69 89 ARG A N 1
ATOM 726 C CA . ARG A 1 89 ? -0.977 10.684 3.586 1.00 98.69 89 ARG A CA 1
ATOM 727 C C . ARG A 1 89 ? -1.483 9.408 4.246 1.00 98.69 89 ARG A C 1
ATOM 729 O O . ARG A 1 89 ? -2.099 9.493 5.302 1.00 98.69 89 ARG A O 1
ATOM 736 N N . SER A 1 90 ? -1.214 8.240 3.654 1.00 98.62 90 SER A N 1
ATOM 737 C CA . SER A 1 90 ? -1.709 6.975 4.203 1.00 98.62 90 SER A CA 1
ATOM 738 C C . SER A 1 90 ? -1.228 6.738 5.633 1.00 98.62 90 SER A C 1
ATOM 740 O O . SER A 1 90 ? -2.038 6.419 6.496 1.00 98.62 90 SER A O 1
ATOM 742 N N . MET A 1 91 ? 0.056 6.984 5.916 1.00 98.50 91 MET A N 1
ATOM 743 C CA . MET A 1 91 ? 0.613 6.815 7.258 1.00 98.50 91 MET A CA 1
ATOM 744 C C . MET A 1 91 ? -0.007 7.795 8.254 1.00 98.50 91 MET A C 1
ATOM 746 O O . MET A 1 91 ? -0.392 7.382 9.347 1.00 98.50 91 MET A O 1
ATOM 750 N N . ILE A 1 92 ? -0.146 9.070 7.876 1.00 98.62 92 ILE A N 1
ATOM 751 C CA . ILE A 1 92 ? -0.769 10.091 8.730 1.00 98.62 92 ILE A CA 1
ATOM 752 C C . ILE A 1 92 ? -2.213 9.695 9.067 1.00 98.62 92 ILE A C 1
ATOM 754 O O . ILE A 1 92 ? -2.564 9.636 10.244 1.00 98.62 92 ILE A O 1
ATOM 758 N N . GLU A 1 93 ? -3.021 9.338 8.066 1.00 98.44 93 GLU A N 1
ATOM 759 C CA . GLU A 1 93 ? -4.417 8.941 8.279 1.00 98.44 93 GLU A CA 1
ATOM 760 C C . GLU A 1 93 ? -4.543 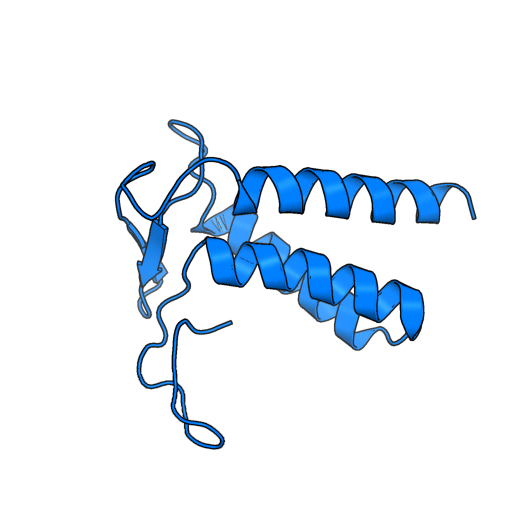7.670 9.133 1.00 98.44 93 GLU A C 1
ATOM 762 O O . GLU A 1 93 ? -5.372 7.613 10.045 1.00 98.44 93 GLU A O 1
ATOM 767 N N . CYS A 1 94 ? -3.718 6.647 8.882 1.00 98.25 94 CYS A N 1
ATOM 768 C CA . CYS A 1 94 ? -3.720 5.429 9.691 1.00 98.25 94 CYS A CA 1
ATOM 769 C C . CYS A 1 94 ? -3.374 5.740 11.157 1.00 98.25 94 CYS A C 1
ATOM 771 O O . CYS A 1 94 ? -4.057 5.257 12.061 1.00 98.25 94 CYS A O 1
ATOM 773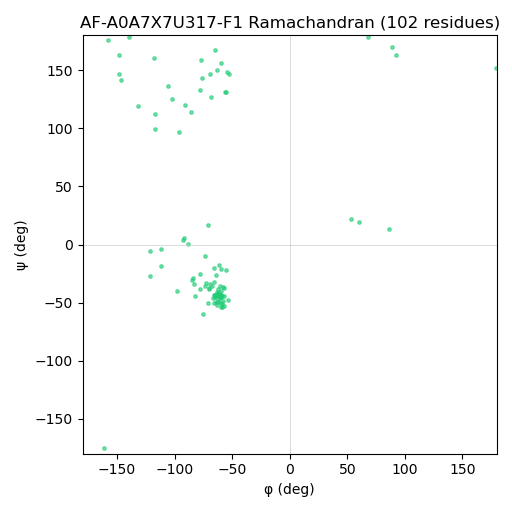 N N . ILE A 1 95 ? -2.364 6.582 11.408 1.00 97.88 95 ILE A N 1
ATOM 774 C CA . ILE A 1 95 ? -1.980 7.002 12.763 1.00 97.88 95 ILE A CA 1
ATOM 775 C C . ILE A 1 95 ? -3.132 7.732 13.461 1.00 97.88 95 ILE A C 1
ATOM 777 O O . ILE A 1 95 ? -3.400 7.458 14.631 1.00 97.88 95 ILE A O 1
ATOM 781 N N . GLU A 1 96 ? -3.813 8.649 12.772 1.00 97.12 96 GLU A N 1
ATOM 782 C CA . GLU A 1 96 ? -4.958 9.381 13.327 1.00 97.12 96 GLU A CA 1
ATOM 783 C C . GLU A 1 96 ? -6.099 8.439 13.726 1.00 97.12 96 GLU A C 1
ATOM 785 O O . GLU A 1 96 ? -6.617 8.535 14.842 1.00 97.12 96 GLU A O 1
ATOM 790 N N . ILE A 1 97 ? -6.452 7.486 12.856 1.00 96.25 97 ILE A N 1
ATOM 791 C CA . ILE A 1 97 ? -7.504 6.498 13.133 1.00 96.25 97 ILE A CA 1
ATOM 792 C C . ILE A 1 97 ? -7.128 5.630 14.340 1.00 96.25 97 ILE A C 1
ATOM 794 O O . ILE A 1 97 ? -7.925 5.491 15.267 1.00 96.25 97 ILE A O 1
ATOM 798 N N . LEU A 1 98 ? -5.911 5.082 14.360 1.00 95.88 98 LEU A N 1
ATOM 799 C CA . LEU A 1 98 ? -5.455 4.177 15.418 1.00 95.88 98 LEU A CA 1
ATOM 800 C C . LEU A 1 98 ? -5.312 4.885 16.774 1.00 95.88 98 LEU A C 1
ATOM 802 O O . LEU A 1 98 ? -5.618 4.300 17.813 1.00 95.88 98 LEU A O 1
ATOM 806 N N . LYS A 1 99 ? -4.878 6.152 16.794 1.00 95.38 99 LYS A N 1
ATOM 807 C CA . LYS A 1 99 ? -4.835 6.954 18.029 1.00 95.38 99 LYS A CA 1
ATOM 808 C C . LYS A 1 99 ? -6.228 7.181 18.604 1.00 95.38 99 LYS A C 1
ATOM 810 O O . LYS A 1 99 ? -6.390 7.067 19.815 1.00 95.38 99 LYS A O 1
ATOM 815 N N . ALA A 1 100 ? -7.218 7.451 17.753 1.00 91.50 100 ALA A N 1
ATOM 816 C CA . ALA A 1 100 ? -8.598 7.643 18.190 1.00 91.50 100 ALA A CA 1
ATOM 817 C C . ALA A 1 100 ? -9.211 6.375 18.814 1.00 91.50 100 ALA A C 1
ATOM 819 O O . ALA A 1 100 ? -10.102 6.484 19.653 1.00 91.50 100 ALA A O 1
ATOM 820 N N . TRP A 1 101 ? -8.734 5.182 18.442 1.00 87.25 101 TRP A N 1
ATOM 821 C CA . TRP A 1 101 ? -9.166 3.925 19.066 1.00 87.25 101 TRP A CA 1
ATOM 822 C C . TRP A 1 101 ? -8.588 3.726 20.464 1.00 87.25 101 TRP A C 1
ATOM 824 O O . TRP A 1 101 ? -9.282 3.216 21.328 1.00 87.25 101 TRP A O 1
ATOM 834 N N . LYS A 1 102 ? -7.343 4.153 20.718 1.00 74.38 102 LYS A N 1
ATOM 835 C CA . LYS A 1 102 ? -6.730 4.048 22.058 1.00 74.38 102 LYS A CA 1
ATOM 836 C C . LYS A 1 102 ? -7.418 4.919 23.114 1.00 74.38 102 LYS A C 1
ATOM 838 O O . LYS A 1 102 ? -7.202 4.705 24.300 1.00 74.38 102 LYS A O 1
ATOM 843 N N . SER A 1 103 ? -8.160 5.939 22.685 1.00 65.50 103 SER A N 1
ATOM 844 C CA . SER A 1 103 ? -8.901 6.859 23.555 1.00 65.50 103 SER A CA 1
ATOM 845 C C . SER A 1 103 ? -10.358 6.450 23.811 1.00 65.50 103 SER A C 1
ATOM 847 O O . SER A 1 103 ? -11.085 7.225 24.430 1.00 65.50 103 SER A O 1
ATOM 849 N N . GLN A 1 104 ? -10.791 5.291 23.306 1.00 55.75 104 GLN A N 1
ATOM 850 C CA . GLN A 1 104 ? -12.094 4.675 23.584 1.00 55.75 104 GLN A CA 1
ATOM 851 C C . GLN A 1 104 ? -11.921 3.529 24.578 1.00 55.75 104 GLN A C 1
ATOM 853 O O . GLN A 1 104 ? -12.840 3.356 25.406 1.00 55.75 104 GLN A O 1
#

Mean predicted aligned error: 2.74 Å

Nearest PDB structures (foldseek):
  5zig-assembly3_C  TM=9.403E-01  e=3.400E-07  Spirochaeta thermophila DSM 6192
  3wkh-assembly1_A  TM=9.653E-01  e=2.937E-06  Rhodothermus marinus
  3gt5-assembly1_A  TM=9.256E-01  e=9.799E-06  Xylella fastidiosa M23
  2zbl-assembly1_B  TM=8.432E-01  e=7.945E-05  Salmonella enterica subsp. enterica serovar Typhimurium
  2zbl-assembly1_C  TM=8.462E-01  e=2.824E-04  Salmonella enterica subsp. enterica serovar Typhimurium

=== Feature glossary ===
A reading guide for the features in this record.

Start from the sequence.

  · Sequence gives the chain of amino acids in standard one-letter code (A=alanine, C=cysteine, …, Y=tyrosine), read N→C. It is the only feature that is directly encoded by the gene; all structural features are derived from the folded form of this sequence.

Fold it, and you get atomic coordinates and the backbone conformation that goes with them.

  · The mmCIF table is the protein's shape written out atom by atom. For each backbone N, Cα, C, and carbonyl O, it records an (x, y, z) coordinate triple in Å plus the residue type, chain letter, and residue number.

  · Backbone dihedral angles. Every residue except chain termini has a φ (preceding-C → N → Cα → C) and a ψ (N → Cα → C → next-N). They are reported in degrees following the IUPAC sign convention. Secondary structure is essentially a statement about which (φ, ψ) basin each residue occupies.

  · DSSP 8-state secondary structure assigns each residue one of H (α-helix), G (3₁₀-helix), I (π-helix), E (extended β-strand), B (isolated β-bridge), T (hydrogen-bonded turn), S (bend), or '-' (coil). The assignment is computed from backbone hydrogen-bond geometry via the Kabsch–Sander algorithm.

  · P-SEA three-state annotation labels each residue as helix, strand, or coil based purely on the geometry of the Cα trace. It serves as a fallback when the full backbone (and thus DSSP) is unavailable.

Summarize the fold with a handful of shape descriptors and a per-residue structural alphabet.

  · Radius of gyration (Rg) is the root-mean-square distance of Cα atoms from their centroid — a single number for overall size and compactness. A globular domain of N residues has Rg ≈ 2.2·N^0.38 Å; an extended or disordered chain has a much larger Rg. The Cα contact count is the number of residue pairs whose Cα atoms are within 8 Å and are more than four positions apart in sequence — a standard proxy for tertiary packing density. The bounding box is the smallest axis-aligned box enclosing all Cα atoms.

  · Foldseek's 3Di representation compresses backbone geometry into a per-residue letter drawn from a learned twenty-state alphabet. It captures the tertiary interaction pattern around each residue — which residues are packed against it in space, regardless of where they are in sequence.

  · Accessible surface area quantifies burial. A residue with SASA near zero is packed into the hydrophobic core; one with SASA >100 Å² sits on the surface. Computed here via the Shrake–Rupley numerical algorithm with a 1.4 Å probe.

Ask how reliable the model is.

  · For AlphaFold models, the B-factor field carries pLDDT — the model's own estimate of local accuracy on a 0–100 scale. Regions with pLDDT<50 should be treated as essentially unmodeled; they often correspond to intrinsically disordered segments.

  · For experimental (PDB) structures, the B-factor (temperature factor) quantifies the positional spread of each atom in the crystal — a combination of thermal vibration and static disorder — in units of Å². High B-factors mark flexible loops or poorly resolved regions; low B-factors mark the rigid, well-ordered core.

  · PAE(i, j) answers: if I align the predicted and true structures on residue i, how far off (in Å) do I expect residue j to be? A block-diagonal PAE matrix with low values on the blocks and high values off-diagonal is the signature of a multi-domain protein with confidently predicted domains but uncertain inter-domain orientation.

Place it in context: what it resembles, what it is annotated as, and how it looks.

  · Structural nearest neighbors (via Foldseek easy-search vs the PDB). Reported per hit: target PDB id, E-value, and alignment TM-score. A TM-score above ~0.5 is the conventional threshold for 'same fold'.

  · Functional annotations link the protein to curated databases. InterPro entries identify conserved domains and families by matching the sequence against member-database signatures (Pfam, PROSITE, CDD, …). Gene Ontology (GO) terms describe molecular function, biological process, and cellular component in a controlled vocabulary. CATH places the structure in a hierarchical fold classification (Class/Architecture/Topology/Homologous-superfamily). The organism is the source species.

  · Plot images: a contact map (which residues are close in 3D, as an N×N binary image), a Ramachandran scatter (backbone torsion angles, revealing secondary-structure composition at a glance), and — for AlphaFold structures — a PAE heatmap (pairwise prediction confidence).

  · Structure images are PyMOL renders from six orthogonal camera directions. Cartoon representation draws helices as coils and strands as arrows; sticks shows the backbone as bonds; surface shows the solvent-excluded envelope. Rainbow coloring maps sequence position to hue (blue→red, N→C); chain coloring assigns a distinct color per polypeptide.